Protein AF-A0A976JR21-F1 (afdb_monomer_lite)

Sequence (49 aa):
QSLGSKGLKPPKEQVLQAGDRVEIYRPLLVDPKEVRKRRAEKAKQGSSE

Radius of gyration: 21.65 Å; chains: 1; bounding box: 56×19×45 Å

Secondary structure (DSSP, 8-state):
--TTSTTPPPTTTPPP-TT-----PPPPSS-HHHHHHHHHHHHHHTT--

Foldseek 3Di:
DAAPPPPHHHPVPDDDDPPDDDDDDDDDPDDPVVVVVVVVVVVVVVVVD

pLDDT: mean 84.24, std 10.43, range [48.28, 93.56]

Structure (mmCIF, N/CA/C/O backbone):
data_AF-A0A976JR21-F1
#
_entry.id   AF-A0A976JR21-F1
#
loop_
_atom_site.group_PDB
_atom_site.id
_atom_site.type_symbol
_atom_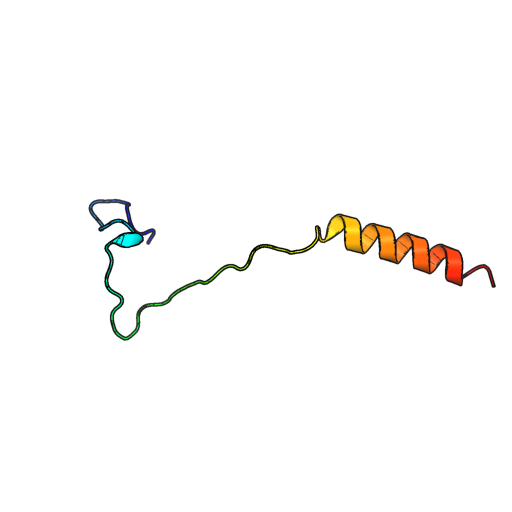site.label_atom_id
_atom_site.label_alt_id
_atom_site.label_comp_id
_atom_site.label_asym_id
_atom_site.label_entity_id
_atom_site.label_seq_id
_atom_site.pdbx_PDB_ins_code
_atom_site.Cartn_x
_atom_site.Cartn_y
_atom_site.Cartn_z
_atom_site.occupancy
_atom_site.B_iso_or_equiv
_atom_site.auth_seq_id
_atom_site.auth_comp_id
_atom_site.auth_asym_id
_atom_site.auth_atom_id
_atom_site.pdbx_PDB_model_num
ATOM 1 N N . GLN A 1 1 ? 11.881 -8.881 -4.744 1.00 64.62 1 GLN A N 1
ATOM 2 C CA . GLN A 1 1 ? 13.039 -7.967 -4.852 1.00 64.62 1 GLN A CA 1
ATOM 3 C C . GLN A 1 1 ? 12.481 -6.570 -5.067 1.00 64.62 1 GLN A C 1
ATOM 5 O O . GLN A 1 1 ? 11.578 -6.438 -5.882 1.00 64.62 1 GLN A O 1
ATOM 10 N N . SER A 1 2 ? 12.910 -5.560 -4.310 1.00 69.44 2 SER A N 1
ATOM 11 C CA . SER A 1 2 ? 12.434 -4.189 -4.524 1.00 69.44 2 SER A CA 1
ATOM 12 C C . SER A 1 2 ? 13.185 -3.557 -5.698 1.00 69.44 2 SER A C 1
ATOM 14 O O . SER A 1 2 ? 14.419 -3.571 -5.733 1.00 69.44 2 SER A O 1
ATOM 16 N N . LEU A 1 3 ? 12.440 -3.021 -6.667 1.00 75.88 3 LEU A N 1
ATOM 17 C CA . LEU A 1 3 ? 13.000 -2.230 -7.766 1.00 75.88 3 LEU A CA 1
ATOM 18 C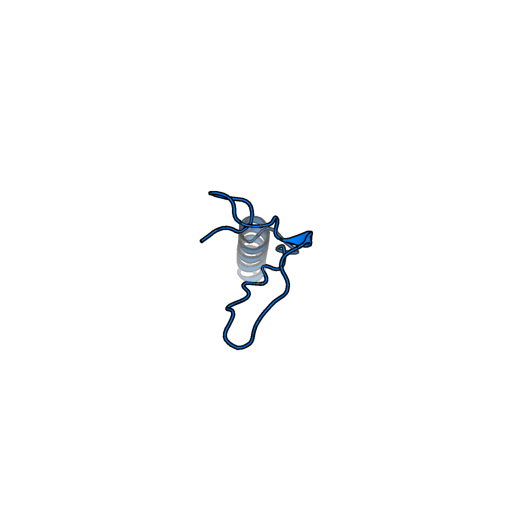 C . LEU A 1 3 ? 13.713 -0.991 -7.198 1.00 75.88 3 LEU A C 1
ATOM 20 O O . LEU A 1 3 ? 13.276 -0.430 -6.192 1.00 75.88 3 LEU A O 1
ATOM 24 N N . GLY A 1 4 ? 14.825 -0.588 -7.812 1.00 70.00 4 GLY A N 1
ATOM 25 C CA . GLY A 1 4 ? 15.700 0.472 -7.295 1.00 70.00 4 GLY A CA 1
ATOM 26 C C . GLY A 1 4 ? 16.703 0.038 -6.215 1.00 70.00 4 GLY A C 1
ATOM 27 O O . GLY A 1 4 ? 17.406 0.887 -5.674 1.00 70.00 4 GLY A O 1
ATOM 28 N N . SER A 1 5 ? 16.809 -1.259 -5.895 1.00 73.31 5 SER A N 1
ATOM 29 C CA . SER A 1 5 ? 17.862 -1.804 -5.022 1.0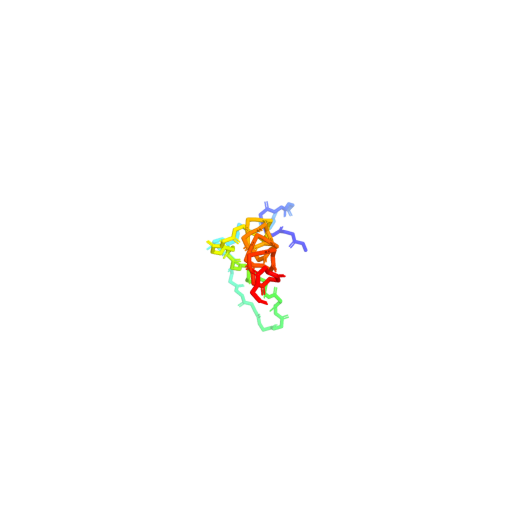0 73.31 5 SER A CA 1
ATOM 30 C C . SER A 1 5 ? 18.850 -2.679 -5.806 1.00 73.31 5 SER A C 1
ATOM 32 O O . SER A 1 5 ? 18.471 -3.332 -6.776 1.00 73.31 5 SER A O 1
ATOM 34 N N . LYS A 1 6 ? 20.129 -2.701 -5.394 1.00 77.06 6 LYS A N 1
ATOM 35 C CA . LYS A 1 6 ? 21.204 -3.535 -5.983 1.00 77.06 6 LYS A CA 1
ATOM 36 C C . LYS A 1 6 ? 21.310 -3.449 -7.520 1.00 77.06 6 LYS A C 1
ATOM 38 O O . LYS A 1 6 ? 21.284 -4.467 -8.203 1.00 77.06 6 LYS A O 1
ATOM 43 N N . GLY A 1 7 ? 21.418 -2.236 -8.064 1.00 79.69 7 GLY A N 1
ATOM 44 C CA . GLY A 1 7 ? 21.634 -2.019 -9.504 1.00 79.69 7 GLY A CA 1
ATOM 45 C C . GLY A 1 7 ? 20.409 -2.268 -10.390 1.00 79.69 7 GLY A C 1
ATOM 46 O O . GLY A 1 7 ? 20.512 -2.170 -11.610 1.00 79.69 7 GLY A O 1
ATOM 47 N N . LEU A 1 8 ? 19.246 -2.563 -9.801 1.00 81.31 8 LEU A N 1
ATOM 48 C CA . LEU A 1 8 ? 17.985 -2.597 -10.531 1.00 81.31 8 LEU A CA 1
ATOM 49 C C . LEU A 1 8 ? 17.501 -1.188 -10.857 1.00 81.31 8 LEU A C 1
ATOM 51 O O . LEU A 1 8 ? 17.619 -0.275 -10.036 1.00 81.31 8 LEU A O 1
ATOM 55 N N . LYS A 1 9 ? 16.873 -1.048 -12.028 1.00 85.19 9 LYS A N 1
ATOM 56 C CA . LYS A 1 9 ? 16.231 0.197 -12.449 1.00 85.19 9 LYS A CA 1
ATOM 57 C C . LYS A 1 9 ? 15.182 0.641 -11.425 1.00 85.19 9 LYS A C 1
ATOM 59 O O . LYS A 1 9 ? 14.547 -0.206 -10.779 1.00 85.19 9 LYS A O 1
ATOM 64 N N . PRO A 1 10 ? 14.992 1.958 -11.251 1.00 87.75 10 PRO A N 1
ATOM 65 C CA . PRO A 1 10 ? 13.948 2.463 -10.379 1.00 87.75 10 PRO A CA 1
ATOM 66 C C . PRO A 1 10 ? 12.567 2.019 -10.892 1.00 87.75 10 PRO A C 1
ATOM 68 O O . PRO A 1 10 ? 12.389 1.831 -12.098 1.00 87.75 10 PRO A O 1
ATOM 71 N N . PRO A 1 11 ? 11.555 1.913 -10.008 1.00 85.56 11 PRO A N 1
ATOM 72 C CA . PRO A 1 11 ? 10.210 1.480 -10.393 1.00 85.56 11 PRO A CA 1
ATOM 73 C C . PRO A 1 11 ? 9.605 2.266 -11.565 1.00 85.56 11 PRO A C 1
ATOM 75 O O . PRO A 1 11 ? 8.837 1.714 -12.340 1.00 85.56 11 PRO A O 1
ATOM 78 N N . LYS A 1 12 ? 9.962 3.550 -11.704 1.00 86.94 12 LYS A N 1
ATOM 79 C CA . LYS A 1 12 ? 9.455 4.441 -12.759 1.00 86.94 12 LYS A CA 1
ATOM 80 C C . LYS A 1 12 ? 10.004 4.133 -14.158 1.00 86.94 12 LYS A C 1
ATOM 82 O O . LYS A 1 12 ? 9.384 4.529 -15.134 1.00 86.94 12 LYS A O 1
ATOM 87 N N . GLU A 1 13 ? 11.150 3.464 -14.255 1.00 89.06 13 GLU A N 1
ATOM 88 C CA . GLU A 1 13 ? 11.842 3.171 -15.523 1.00 89.06 13 GLU A CA 1
ATOM 89 C C . GLU A 1 13 ? 11.778 1.683 -15.898 1.00 89.06 13 GLU A C 1
ATOM 91 O O . GLU A 1 13 ? 12.234 1.278 -16.970 1.00 89.06 13 GLU A O 1
ATOM 96 N N . GLN A 1 14 ? 11.244 0.848 -15.006 1.00 88.44 14 GLN A N 1
ATOM 97 C CA . GLN A 1 14 ? 11.128 -0.583 -15.231 1.00 88.44 14 GLN A CA 1
ATOM 98 C C . GLN A 1 14 ? 9.937 -0.881 -16.150 1.00 88.44 14 GLN A C 1
ATOM 100 O O . GLN A 1 14 ? 8.792 -0.577 -15.823 1.00 88.44 14 GLN A O 1
ATOM 105 N N . VAL A 1 15 ? 10.206 -1.533 -17.282 1.00 90.69 15 VAL A N 1
ATOM 106 C CA . VAL A 1 15 ? 9.170 -2.050 -18.188 1.00 90.69 15 VAL A CA 1
ATOM 107 C C . VAL A 1 15 ? 8.742 -3.437 -17.709 1.00 90.69 15 VAL A C 1
ATOM 109 O O . VAL A 1 15 ? 9.595 -4.310 -17.533 1.00 90.69 15 VAL A O 1
ATOM 112 N N . LEU A 1 16 ? 7.437 -3.632 -17.504 1.00 89.94 16 LEU A N 1
ATOM 113 C CA . LEU A 1 16 ? 6.860 -4.913 -17.085 1.00 89.94 16 LEU A CA 1
ATOM 114 C C . LEU A 1 16 ? 6.939 -5.950 -18.210 1.00 89.94 16 LEU A C 1
ATOM 116 O O . LEU A 1 16 ? 6.681 -5.633 -19.373 1.00 89.94 16 LEU A O 1
ATOM 120 N N . GLN A 1 17 ? 7.269 -7.185 -17.849 1.00 91.19 17 GLN A N 1
ATOM 121 C CA . GLN A 1 17 ? 7.302 -8.343 -18.738 1.00 91.19 17 GLN A CA 1
ATOM 122 C C . GLN A 1 17 ? 6.167 -9.318 -18.404 1.00 91.19 17 GLN A C 1
ATOM 124 O O . GLN A 1 17 ? 5.547 -9.267 -17.339 1.00 91.19 17 GLN A O 1
ATOM 129 N N . ALA A 1 18 ? 5.877 -10.232 -19.329 1.00 93.56 18 ALA A N 1
ATOM 130 C CA . ALA A 1 18 ? 4.893 -11.281 -19.088 1.00 93.56 18 ALA A CA 1
ATOM 131 C C . ALA A 1 18 ? 5.330 -12.179 -17.915 1.00 93.56 18 ALA A C 1
ATOM 133 O O . ALA A 1 18 ? 6.460 -12.661 -17.883 1.00 93.56 18 ALA A O 1
ATOM 134 N N . GLY A 1 19 ? 4.418 -12.415 -16.967 1.00 92.06 19 GLY A N 1
ATOM 135 C CA . GLY A 1 19 ? 4.687 -13.201 -15.756 1.00 92.06 19 GLY A CA 1
ATOM 136 C C . GLY A 1 19 ? 5.168 -12.381 -14.554 1.00 92.06 19 GLY A C 1
ATOM 137 O O . GLY A 1 19 ? 5.256 -12.929 -13.454 1.00 92.06 19 GLY A O 1
ATOM 138 N N . ASP A 1 20 ? 5.413 -11.078 -14.721 1.00 89.62 20 ASP A N 1
ATOM 139 C CA . ASP A 1 20 ? 5.766 -10.207 -13.603 1.00 89.62 20 ASP A CA 1
ATOM 140 C C . ASP A 1 20 ? 4.589 -10.042 -12.633 1.00 89.62 20 ASP A C 1
ATOM 142 O O . ASP A 1 20 ? 3.455 -9.731 -13.011 1.00 89.62 20 ASP A O 1
ATOM 146 N N . ARG A 1 21 ? 4.872 -10.210 -11.339 1.00 89.62 21 ARG A N 1
ATOM 147 C CA . ARG A 1 21 ? 3.900 -9.980 -10.268 1.00 89.62 21 ARG A CA 1
ATOM 148 C C . ARG A 1 21 ? 3.919 -8.514 -9.853 1.00 89.62 21 ARG A C 1
ATOM 150 O O . ARG A 1 21 ? 4.917 -8.029 -9.322 1.00 89.62 21 ARG A O 1
ATOM 157 N N . VAL A 1 22 ? 2.780 -7.845 -10.009 1.00 88.38 22 VAL A N 1
ATOM 158 C CA . VAL A 1 22 ? 2.577 -6.461 -9.568 1.00 88.38 22 VAL A CA 1
ATOM 159 C C . VAL A 1 22 ? 1.650 -6.440 -8.358 1.00 88.38 22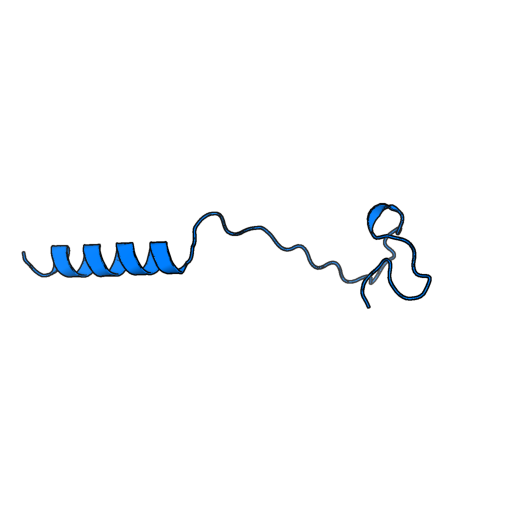 VAL A C 1
ATOM 161 O O . VAL A 1 22 ? 0.515 -6.905 -8.421 1.00 88.38 22 VAL A O 1
ATOM 164 N N . GLU A 1 23 ? 2.130 -5.883 -7.249 1.00 88.12 23 GLU A N 1
ATOM 165 C CA . GLU A 1 23 ? 1.322 -5.656 -6.050 1.00 88.12 23 GLU A CA 1
ATOM 166 C C . GLU A 1 23 ? 0.861 -4.201 -6.010 1.00 88.12 23 GLU A C 1
ATOM 168 O O . GLU A 1 23 ? 1.674 -3.282 -5.915 1.00 88.12 23 GLU A O 1
ATOM 173 N N . ILE A 1 24 ? -0.453 -3.985 -6.088 1.00 87.88 24 ILE A N 1
ATOM 174 C CA . ILE A 1 24 ? -1.053 -2.649 -6.077 1.00 87.88 24 ILE A CA 1
ATOM 175 C C . ILE A 1 24 ? -1.752 -2.448 -4.735 1.00 87.88 24 ILE A C 1
ATOM 177 O O . ILE A 1 24 ? -2.845 -2.964 -4.504 1.00 87.88 24 ILE A O 1
ATOM 181 N N . TYR A 1 25 ? -1.130 -1.674 -3.849 1.00 89.44 25 TYR A N 1
ATOM 182 C CA . TYR A 1 25 ? -1.741 -1.291 -2.580 1.00 89.44 25 TYR A CA 1
ATOM 183 C C . TYR A 1 25 ? -2.584 -0.031 -2.764 1.00 89.44 25 TYR A C 1
ATOM 185 O O . TYR A 1 25 ? -2.103 1.000 -3.233 1.00 89.44 25 TYR A O 1
ATOM 193 N N . ARG A 1 26 ? -3.855 -0.105 -2.365 1.00 88.88 26 ARG A N 1
ATOM 194 C CA . ARG A 1 26 ? -4.731 1.064 -2.269 1.00 88.88 26 ARG A CA 1
ATOM 195 C C . ARG A 1 26 ? -4.662 1.622 -0.845 1.00 88.88 26 ARG A C 1
ATOM 197 O O . ARG A 1 26 ? -4.794 0.835 0.095 1.00 88.88 26 ARG A O 1
ATOM 204 N N . PRO A 1 27 ? -4.499 2.944 -0.659 1.00 91.00 27 PRO A N 1
ATOM 205 C CA . PRO A 1 27 ? -4.557 3.532 0.670 1.00 91.00 27 PRO A CA 1
ATOM 206 C C . PRO A 1 27 ? -5.945 3.333 1.287 1.00 91.00 27 PRO A C 1
ATOM 208 O O . PRO A 1 27 ? -6.967 3.326 0.596 1.00 91.00 27 PRO A O 1
ATOM 211 N N . LEU A 1 28 ? -5.976 3.166 2.607 1.00 90.50 28 LEU A N 1
ATOM 212 C CA . LEU A 1 28 ? -7.225 3.065 3.349 1.00 90.50 28 LEU A CA 1
ATOM 213 C C . LEU A 1 28 ? -7.919 4.430 3.371 1.00 90.50 28 LEU A C 1
ATOM 215 O O . LEU A 1 28 ? -7.292 5.442 3.667 1.00 90.50 28 LEU A O 1
ATOM 219 N N . LEU A 1 29 ? -9.223 4.447 3.084 1.00 88.50 29 LEU A N 1
ATOM 220 C CA . LEU A 1 29 ? -10.031 5.672 3.131 1.00 88.50 29 LEU A CA 1
ATOM 221 C C . LEU A 1 29 ? -10.336 6.117 4.565 1.00 88.50 29 LEU A C 1
ATOM 223 O O . LEU A 1 29 ? -10.528 7.299 4.823 1.00 88.50 29 LEU A O 1
ATOM 227 N N . VAL A 1 30 ? -10.417 5.165 5.495 1.00 91.31 30 VAL A N 1
ATOM 228 C CA . VAL A 1 30 ? -10.719 5.421 6.904 1.00 91.31 30 VAL A CA 1
ATOM 229 C C . VAL A 1 30 ? -9.841 4.525 7.762 1.00 91.31 30 VAL A C 1
ATOM 231 O O . VAL A 1 30 ? -9.604 3.368 7.409 1.00 91.31 30 VAL A O 1
ATOM 234 N N . ASP A 1 31 ? -9.397 5.047 8.903 1.00 92.44 31 ASP A N 1
ATOM 235 C CA . ASP A 1 31 ? -8.685 4.259 9.903 1.00 92.44 31 ASP A CA 1
ATOM 236 C C . ASP A 1 31 ? -9.600 3.140 10.455 1.00 92.44 31 ASP A C 1
ATOM 238 O O . ASP A 1 31 ? -10.676 3.421 11.004 1.00 92.44 31 ASP A O 1
ATOM 242 N N . PRO A 1 32 ? -9.190 1.862 10.355 1.00 92.50 32 PRO A N 1
ATOM 243 C CA . PRO A 1 32 ? -9.923 0.738 10.923 1.00 92.50 32 PRO A CA 1
ATOM 244 C C . PRO A 1 32 ? -10.242 0.882 12.417 1.00 92.50 32 PRO A C 1
ATOM 246 O O . PRO A 1 32 ? -11.283 0.388 12.862 1.00 92.50 32 PRO A O 1
ATOM 249 N N . LYS A 1 33 ? -9.380 1.535 13.207 1.00 92.75 33 LYS A N 1
ATOM 250 C CA . LYS A 1 33 ? -9.598 1.739 14.649 1.00 92.75 33 LYS A CA 1
ATOM 251 C C . LYS A 1 33 ? -10.764 2.684 14.907 1.00 92.75 33 LYS A C 1
ATOM 253 O O . LYS A 1 33 ? -11.642 2.361 15.707 1.00 92.75 33 LYS A O 1
ATOM 258 N N . GLU A 1 34 ? -10.816 3.789 14.174 1.00 92.12 34 GLU A N 1
ATOM 259 C CA . GLU A 1 34 ? -11.904 4.763 14.272 1.00 92.12 34 GLU A CA 1
ATOM 260 C C . GLU A 1 34 ? -13.243 4.148 13.857 1.00 92.12 34 GLU A C 1
ATOM 262 O O . GLU A 1 34 ? -14.251 4.302 14.551 1.00 92.12 34 GLU A O 1
ATOM 267 N N . VAL A 1 35 ? -13.258 3.361 12.775 1.00 92.38 35 VAL A N 1
ATOM 268 C CA . VAL A 1 35 ? -14.469 2.636 12.352 1.00 92.38 35 VAL A CA 1
ATOM 269 C C . VAL A 1 35 ? -14.933 1.660 13.433 1.00 92.38 35 VAL A C 1
ATOM 271 O O . VAL A 1 35 ? -16.132 1.581 13.712 1.00 92.38 35 VAL A O 1
ATOM 274 N N . ARG A 1 36 ? -14.009 0.928 14.067 1.00 93.12 36 ARG A N 1
ATOM 275 C CA . ARG A 1 36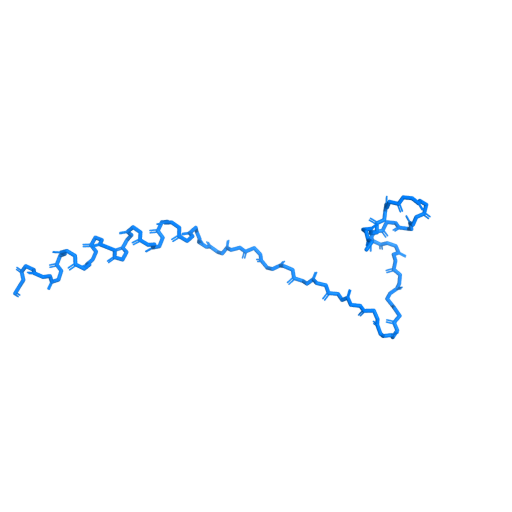 ? -14.340 0.011 15.170 1.00 93.12 36 ARG A CA 1
ATOM 276 C C . ARG A 1 36 ? -14.918 0.756 16.373 1.00 93.12 36 ARG A C 1
ATOM 278 O O . ARG A 1 36 ? -15.934 0.310 16.903 1.0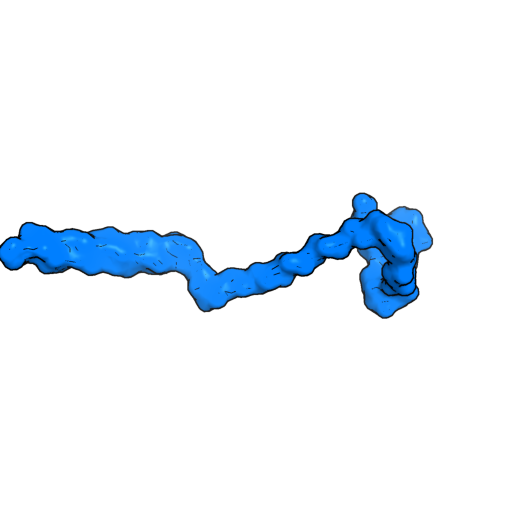0 93.12 36 ARG A O 1
ATOM 285 N N . LYS A 1 37 ? -14.335 1.896 16.760 1.00 92.44 37 LYS A N 1
ATOM 286 C CA . LYS A 1 37 ? -14.823 2.721 17.877 1.00 92.44 37 LYS A CA 1
ATOM 287 C C . LYS A 1 37 ? -16.255 3.206 17.637 1.00 92.44 37 LYS A C 1
ATOM 289 O O . LYS A 1 37 ? -17.132 2.935 18.454 1.00 92.44 37 LYS A O 1
ATOM 294 N N . ARG A 1 38 ? -16.521 3.799 16.467 1.00 90.00 38 ARG A N 1
ATOM 295 C CA . ARG A 1 38 ? -17.866 4.273 16.082 1.00 90.00 38 ARG A CA 1
ATOM 296 C C . ARG A 1 38 ? -18.905 3.150 16.075 1.00 90.00 38 ARG A C 1
ATOM 298 O O . ARG A 1 38 ? -20.056 3.373 16.434 1.00 90.00 38 ARG A O 1
ATOM 305 N N . ARG A 1 39 ? -18.521 1.935 15.660 1.00 89.31 39 ARG A N 1
ATOM 306 C CA . ARG A 1 39 ? -19.415 0.762 15.694 1.00 89.31 39 ARG A CA 1
ATOM 307 C C . ARG A 1 39 ? -19.768 0.351 17.125 1.00 89.31 39 ARG A C 1
ATOM 309 O O . ARG A 1 39 ? -20.932 0.073 17.388 1.00 89.31 39 ARG A O 1
ATOM 316 N N . ALA A 1 40 ? -18.797 0.338 18.038 1.00 91.62 40 ALA A N 1
ATOM 317 C CA . ALA A 1 40 ? -19.032 -0.016 19.438 1.00 91.62 40 ALA A CA 1
ATOM 318 C C . ALA A 1 40 ? -19.920 1.012 20.161 1.00 91.62 40 ALA A C 1
ATOM 320 O O . ALA A 1 40 ? -20.790 0.630 20.937 1.00 91.62 40 ALA A O 1
ATOM 321 N N . GLU A 1 41 ? -19.735 2.304 19.886 1.00 89.94 41 GLU A N 1
ATOM 322 C CA . GLU A 1 41 ? -20.586 3.369 20.435 1.00 89.94 41 GLU A CA 1
ATOM 323 C C . GLU A 1 41 ? -22.038 3.239 19.956 1.00 89.94 41 GLU A C 1
ATOM 325 O O . GLU A 1 41 ? -22.952 3.266 20.776 1.00 89.94 41 GLU A O 1
ATOM 330 N N . LYS A 1 42 ? -22.253 2.991 18.656 1.00 87.19 42 LYS A N 1
ATOM 331 C CA . LYS A 1 42 ? -23.595 2.730 18.105 1.00 87.19 42 LYS A CA 1
ATOM 332 C C . LYS A 1 42 ? -24.259 1.498 18.724 1.00 87.19 42 LYS A C 1
ATOM 334 O O . LYS A 1 42 ? -25.445 1.540 19.026 1.00 87.19 42 LYS A O 1
ATOM 339 N N . ALA A 1 43 ? -23.504 0.419 18.939 1.00 85.19 43 ALA A N 1
ATOM 340 C CA . ALA A 1 43 ? -24.032 -0.794 19.566 1.00 85.19 43 ALA A CA 1
ATOM 341 C C . ALA A 1 43 ? -24.491 -0.556 21.017 1.00 85.19 43 ALA A C 1
ATOM 343 O O . ALA A 1 43 ? -25.507 -1.105 21.420 1.00 85.19 43 ALA A O 1
ATOM 344 N N . LYS A 1 44 ? -23.784 0.293 21.779 1.00 82.06 44 LYS A N 1
ATOM 345 C CA . LYS A 1 44 ? -24.178 0.673 23.148 1.00 82.06 44 LYS A CA 1
ATOM 346 C C . LYS A 1 44 ? -25.438 1.544 23.194 1.00 82.06 44 LYS A C 1
ATOM 348 O O . LYS A 1 44 ? -26.181 1.464 24.161 1.00 82.06 44 LYS A O 1
ATOM 353 N N . GLN A 1 45 ? -25.652 2.382 22.179 1.00 75.38 45 GLN A N 1
ATOM 354 C CA . GLN A 1 45 ? -26.835 3.248 22.077 1.00 75.38 45 GLN A CA 1
ATOM 355 C C . GLN A 1 45 ? -28.085 2.476 21.630 1.00 75.38 45 GLN A C 1
ATOM 357 O O . GLN A 1 45 ? -29.181 2.791 22.066 1.00 75.38 45 GLN A O 1
ATOM 362 N N . GLY A 1 46 ? -27.927 1.452 20.784 1.00 69.88 46 GLY A N 1
ATOM 363 C CA . GLY A 1 46 ? -29.042 0.612 20.326 1.00 69.88 46 GLY A CA 1
ATOM 364 C C . GLY A 1 46 ? -29.488 -0.471 21.316 1.00 69.88 46 GLY A C 1
ATOM 365 O O . GLY A 1 46 ? -30.488 -1.126 21.066 1.00 69.88 46 GLY A O 1
ATOM 366 N N . SER A 1 47 ? -28.753 -0.691 22.412 1.00 60.56 47 SER A N 1
ATOM 367 C CA . SER A 1 47 ? -29.129 -1.631 23.482 1.00 60.56 47 SER A CA 1
ATOM 368 C C . SER A 1 47 ? -29.876 -0.970 24.648 1.00 60.56 47 SER A C 1
ATOM 370 O O . SER A 1 47 ? -30.120 -1.627 25.656 1.00 60.56 47 SER A O 1
ATOM 372 N N . SER A 1 48 ? -30.158 0.333 24.555 1.00 55.44 48 SER A N 1
ATOM 373 C CA . SER A 1 48 ? -30.893 1.106 25.565 1.00 55.44 48 SER A CA 1
ATOM 374 C C . SER A 1 48 ? -32.324 1.457 25.140 1.00 55.44 48 SER A C 1
ATOM 376 O O . SER A 1 48 ? -32.885 2.412 25.671 1.00 55.44 48 SER A O 1
ATOM 378 N N . GLU A 1 49 ? -32.896 0.707 24.198 1.00 48.28 49 GLU A N 1
ATOM 379 C CA . GLU A 1 49 ? -34.300 0.806 23.773 1.00 48.28 49 GLU A CA 1
ATOM 380 C C . GLU A 1 49 ? -35.014 -0.537 23.960 1.00 48.28 49 GLU A C 1
ATOM 382 O O . GLU A 1 49 ? -34.361 -1.583 23.722 1.00 48.28 49 GLU A O 1
#